Protein AF-A0A242KYV1-F1 (afdb_monomer)

Sequence (171 aa):
MLSKQDMSKRAQMGFFALEDLVPQDHLLRQMDQFIDFSFIYDLVKDKYDETQGRPSLDPVLLIKLPMIQYFFGIKSMRQTIKEIEVNNAYRWFLGLGLEDAVPHFSTFGKNYTRRFKGTTTFEQIFYEILAQCMMEGIVDTSEVFIDGTHIKAHANRNKKESVEVMDQAFF

InterPro domains:
  IPR008490 Transposase InsH, N-terminal [PF05598] (17-114)

Mean predicted aligned error: 9.49 Å

Structure (mmCIF, N/CA/C/O backbone):
data_AF-A0A242KYV1-F1
#
_entry.id   AF-A0A242KYV1-F1
#
loop_
_atom_site.group_PDB
_atom_site.id
_atom_site.type_symbol
_atom_site.label_atom_id
_atom_site.label_alt_id
_atom_site.label_comp_id
_atom_site.label_asym_id
_atom_site.label_entity_id
_atom_site.label_seq_id
_atom_site.pdbx_PDB_ins_code
_atom_site.Cartn_x
_atom_site.Cartn_y
_atom_site.Cartn_z
_atom_site.occupancy
_atom_site.B_iso_or_equiv
_atom_site.auth_seq_id
_atom_site.auth_comp_id
_atom_site.auth_asym_id
_atom_site.auth_atom_id
_atom_site.pdbx_PDB_model_num
ATOM 1 N N . MET A 1 1 ? 26.782 -28.093 -18.480 1.00 62.38 1 MET A N 1
ATOM 2 C CA . MET A 1 1 ? 27.699 -27.125 -19.125 1.00 62.38 1 MET A CA 1
ATOM 3 C C . MET A 1 1 ? 27.728 -25.854 -18.292 1.00 62.38 1 MET A C 1
ATOM 5 O O . MET A 1 1 ? 26.679 -25.465 -17.796 1.00 62.38 1 MET A O 1
ATOM 9 N N . LEU A 1 2 ? 28.895 -25.233 -18.111 1.00 68.62 2 LEU A N 1
ATOM 10 C CA . LEU A 1 2 ? 29.018 -23.955 -17.405 1.00 68.62 2 LEU A CA 1
ATOM 11 C C . LEU A 1 2 ? 28.695 -22.811 -18.380 1.00 68.62 2 LEU A C 1
ATOM 13 O O . LEU A 1 2 ? 29.423 -22.616 -19.349 1.00 68.62 2 LEU A O 1
ATOM 17 N N . SER A 1 3 ? 27.624 -22.057 -18.135 1.00 81.75 3 SER A N 1
ATOM 18 C CA . SER A 1 3 ? 27.319 -20.827 -18.877 1.00 81.75 3 SER A CA 1
ATOM 19 C C . SER A 1 3 ? 27.723 -19.606 -18.054 1.00 81.75 3 SER A C 1
ATOM 21 O O . SER A 1 3 ? 27.239 -19.431 -16.935 1.00 81.75 3 SER A O 1
ATOM 23 N N . LYS A 1 4 ? 28.573 -18.734 -18.603 1.00 86.25 4 LYS A N 1
ATOM 24 C CA . LYS A 1 4 ? 28.870 -17.428 -18.002 1.00 86.25 4 LYS A CA 1
ATOM 25 C C . LYS A 1 4 ? 27.777 -16.439 -18.408 1.00 86.25 4 LYS A C 1
ATOM 27 O O . LYS A 1 4 ? 27.526 -16.262 -19.596 1.00 86.25 4 LYS A O 1
ATOM 32 N N . GLN A 1 5 ? 27.120 -15.816 -17.433 1.00 86.56 5 GLN A N 1
ATOM 33 C CA . GLN A 1 5 ? 26.117 -14.788 -17.710 1.00 86.56 5 GLN A CA 1
ATOM 34 C C . GLN A 1 5 ? 26.781 -13.507 -18.229 1.00 86.56 5 GLN A C 1
ATOM 36 O O . GLN A 1 5 ? 27.766 -13.036 -17.656 1.00 86.56 5 GLN A O 1
ATOM 41 N N . ASP A 1 6 ? 26.214 -12.937 -19.290 1.00 88.81 6 ASP A N 1
ATOM 42 C CA . ASP A 1 6 ? 26.590 -11.619 -19.792 1.00 88.81 6 ASP A CA 1
ATOM 43 C C . ASP A 1 6 ? 25.839 -10.524 -19.020 1.00 88.81 6 ASP A C 1
ATOM 45 O O . ASP A 1 6 ? 24.607 -10.476 -19.022 1.00 88.81 6 ASP A O 1
ATOM 49 N N . MET A 1 7 ? 26.593 -9.646 -18.358 1.00 91.56 7 MET A N 1
ATOM 50 C CA . MET A 1 7 ? 26.047 -8.552 -17.551 1.00 91.56 7 MET A CA 1
ATOM 51 C C . MET A 1 7 ? 25.681 -7.314 -18.379 1.00 91.56 7 MET A C 1
ATOM 53 O O . MET A 1 7 ? 25.049 -6.407 -17.838 1.00 91.56 7 MET A O 1
ATOM 57 N N . SER A 1 8 ? 26.017 -7.279 -19.676 1.00 90.31 8 SER A N 1
ATOM 58 C CA . SER A 1 8 ? 25.656 -6.183 -20.592 1.00 90.31 8 SER A CA 1
ATOM 59 C C . SER A 1 8 ? 24.138 -5.967 -20.681 1.00 90.31 8 SER A C 1
ATOM 61 O O . SER A 1 8 ? 23.671 -4.836 -20.815 1.00 90.31 8 SER A O 1
ATOM 63 N N . LYS A 1 9 ? 23.358 -7.040 -20.476 1.00 86.69 9 LYS A N 1
ATOM 64 C CA . LYS A 1 9 ? 21.886 -7.042 -20.462 1.00 86.69 9 LYS A CA 1
ATOM 65 C C . LYS A 1 9 ? 21.272 -6.077 -19.441 1.00 86.69 9 LYS A C 1
ATOM 67 O O . LYS A 1 9 ? 20.120 -5.697 -19.596 1.00 86.69 9 LYS A O 1
ATOM 72 N N . ARG A 1 10 ? 22.020 -5.643 -18.417 1.00 88.94 10 ARG A N 1
ATOM 73 C CA . ARG A 1 10 ? 21.542 -4.667 -17.416 1.00 88.94 10 ARG A CA 1
ATOM 74 C C . ARG A 1 10 ? 21.280 -3.275 -17.998 1.00 88.94 10 ARG A C 1
ATOM 76 O O . ARG A 1 10 ? 20.532 -2.518 -17.396 1.00 88.94 10 ARG A O 1
ATOM 83 N N . ALA A 1 11 ? 21.892 -2.940 -19.135 1.00 90.94 11 ALA A N 1
ATOM 84 C CA . ALA A 1 11 ? 21.696 -1.667 -19.832 1.00 90.94 11 ALA A CA 1
ATOM 85 C C . ALA A 1 11 ? 20.651 -1.758 -20.962 1.00 90.94 11 ALA A C 1
ATOM 87 O O . ALA A 1 11 ? 20.565 -0.861 -21.798 1.00 90.94 11 ALA A O 1
ATOM 88 N N . GLN A 1 12 ? 19.887 -2.854 -21.030 1.00 89.75 12 GLN A N 1
ATOM 89 C CA . GLN A 1 12 ? 18.864 -3.034 -22.052 1.00 89.75 12 GLN A CA 1
ATOM 90 C C . GLN A 1 12 ? 17.759 -1.982 -21.909 1.00 89.75 12 GLN A C 1
ATOM 92 O O . GLN A 1 12 ? 17.234 -1.754 -20.823 1.00 89.75 12 GLN A O 1
ATOM 97 N N . MET A 1 13 ? 17.370 -1.395 -23.039 1.00 91.31 13 MET A N 1
ATOM 98 C CA . MET A 1 13 ? 16.173 -0.568 -23.157 1.00 91.31 13 MET A CA 1
ATOM 99 C C . MET A 1 13 ? 15.107 -1.356 -23.920 1.00 91.31 13 MET A C 1
ATOM 101 O O . MET A 1 13 ? 15.422 -2.069 -24.875 1.00 91.31 13 MET A O 1
ATOM 105 N N . GLY A 1 14 ? 13.851 -1.248 -23.498 1.00 89.25 14 GLY A N 1
ATOM 106 C CA . GLY A 1 14 ? 12.726 -1.919 -24.139 1.00 89.25 14 GLY A CA 1
ATOM 107 C C . GLY A 1 14 ? 11.397 -1.295 -23.731 1.00 89.25 14 GLY A C 1
ATOM 108 O O . GLY A 1 14 ? 11.325 -0.572 -22.739 1.00 89.25 14 GLY A O 1
ATOM 109 N N . PHE A 1 15 ? 10.363 -1.570 -24.520 1.00 92.38 15 PHE A N 1
ATOM 110 C CA . PHE A 1 15 ? 8.990 -1.177 -24.227 1.00 92.38 15 PHE A CA 1
ATOM 111 C C . PHE A 1 15 ? 8.300 -2.347 -23.532 1.00 92.38 15 PHE A C 1
ATOM 113 O O . PHE A 1 15 ? 8.172 -3.420 -24.118 1.00 92.38 15 PHE A O 1
ATOM 120 N N . PHE A 1 16 ? 7.889 -2.140 -22.286 1.00 90.31 16 PHE A N 1
ATOM 121 C CA . PHE A 1 16 ? 7.224 -3.148 -21.466 1.00 90.31 16 PHE A CA 1
ATOM 122 C C . PHE A 1 16 ? 6.006 -2.513 -20.803 1.00 90.31 16 PHE A C 1
ATOM 124 O O . PHE A 1 16 ? 6.086 -1.364 -20.361 1.00 90.31 16 PHE A O 1
ATOM 131 N N . ALA A 1 17 ? 4.899 -3.248 -20.701 1.00 93.19 17 ALA A N 1
ATOM 132 C CA . ALA A 1 17 ? 3.817 -2.846 -19.817 1.00 93.19 17 ALA A CA 1
ATOM 133 C C . ALA A 1 17 ? 4.163 -3.262 -18.383 1.00 93.19 17 ALA A C 1
ATOM 135 O O . ALA A 1 17 ? 4.723 -4.334 -18.163 1.00 93.19 17 ALA A O 1
ATOM 136 N N . LEU A 1 18 ? 3.796 -2.442 -17.393 1.00 94.56 18 LEU A N 1
ATOM 137 C CA . LEU A 1 18 ? 3.948 -2.819 -15.982 1.00 94.56 18 LEU A CA 1
ATOM 138 C C . LEU A 1 18 ? 3.190 -4.120 -15.665 1.00 94.56 18 LEU A C 1
ATOM 140 O O . LEU A 1 18 ? 3.659 -4.926 -14.868 1.00 94.56 18 LEU A O 1
ATOM 144 N N . GLU A 1 19 ? 2.069 -4.333 -16.354 1.00 95.62 19 GLU A N 1
ATOM 145 C CA . GLU A 1 19 ? 1.276 -5.562 -16.346 1.00 95.62 19 GLU A CA 1
ATOM 146 C C . GLU A 1 19 ? 2.125 -6.815 -16.626 1.00 95.62 19 GLU A C 1
ATOM 148 O O . GLU A 1 19 ? 2.038 -7.807 -15.905 1.00 95.62 19 GLU A O 1
ATOM 153 N N . ASP A 1 20 ? 3.021 -6.751 -17.611 1.00 95.06 20 ASP A N 1
ATOM 154 C CA . ASP A 1 20 ? 3.851 -7.890 -18.020 1.00 95.06 20 ASP A CA 1
ATOM 155 C C . ASP A 1 20 ? 5.010 -8.160 -17.046 1.00 95.06 20 ASP A C 1
ATOM 157 O O . ASP A 1 20 ? 5.611 -9.234 -17.058 1.00 95.06 20 ASP A O 1
ATOM 161 N N . LEU A 1 21 ? 5.351 -7.182 -16.198 1.00 94.50 21 LEU A N 1
ATOM 162 C CA . LEU A 1 21 ? 6.468 -7.270 -15.253 1.00 94.50 21 LEU A CA 1
ATOM 163 C C . LEU A 1 21 ? 6.087 -7.948 -13.932 1.00 94.50 21 LEU A C 1
ATOM 165 O O . LEU A 1 21 ? 6.969 -8.217 -13.113 1.00 94.50 21 LEU A O 1
ATOM 169 N N . VAL A 1 22 ? 4.797 -8.210 -13.709 1.00 96.88 22 VAL A N 1
ATOM 170 C CA . VAL A 1 22 ? 4.282 -8.828 -12.484 1.00 96.88 22 VAL A CA 1
ATOM 171 C C . VAL A 1 22 ? 3.747 -10.224 -12.805 1.00 96.88 22 VAL A C 1
ATOM 173 O O . VAL A 1 22 ? 2.765 -10.325 -13.546 1.00 96.88 22 VAL A O 1
ATOM 176 N N . PRO A 1 23 ? 4.338 -11.300 -12.242 1.00 96.62 23 PRO A N 1
ATOM 177 C CA . PRO A 1 23 ? 3.883 -12.671 -12.470 1.00 96.62 23 PRO A CA 1
ATOM 178 C C . PRO A 1 23 ? 2.391 -12.840 -12.187 1.00 96.62 23 PRO A C 1
ATOM 180 O O . PRO A 1 23 ? 1.895 -12.282 -11.212 1.00 96.62 23 PRO A O 1
ATOM 183 N N . GLN A 1 24 ? 1.689 -13.614 -13.018 1.00 95.69 24 GLN A N 1
ATOM 184 C CA . GLN A 1 24 ? 0.231 -13.791 -12.933 1.00 95.69 24 GLN A CA 1
ATOM 185 C C . GLN A 1 24 ? -0.220 -14.482 -11.636 1.00 95.69 24 GLN A C 1
ATOM 187 O O . GLN A 1 24 ? -1.293 -14.198 -11.119 1.00 95.69 24 GLN A O 1
ATOM 192 N N . ASP A 1 25 ? 0.626 -15.342 -11.074 1.00 96.00 25 ASP A N 1
ATOM 193 C CA . ASP A 1 25 ? 0.412 -16.071 -9.823 1.00 96.00 25 ASP A CA 1
ATOM 194 C C . ASP A 1 25 ? 0.853 -15.290 -8.570 1.00 96.00 25 ASP A C 1
ATOM 196 O O . ASP A 1 25 ? 0.806 -15.816 -7.458 1.00 96.00 25 ASP A O 1
ATOM 200 N N . HIS A 1 26 ? 1.274 -14.030 -8.719 1.00 97.25 26 HIS A N 1
ATOM 201 C CA . HIS A 1 26 ? 1.725 -13.207 -7.602 1.00 97.25 26 HIS A CA 1
ATOM 202 C C . HIS A 1 26 ? 0.578 -12.890 -6.624 1.00 97.25 26 HIS A C 1
ATOM 204 O O . HIS A 1 26 ? -0.503 -12.473 -7.036 1.00 97.25 26 HIS A O 1
ATOM 210 N N . LEU A 1 27 ? 0.840 -12.975 -5.313 1.00 95.56 27 LEU A N 1
ATOM 211 C CA . LEU A 1 27 ? -0.151 -12.750 -4.245 1.00 95.56 27 LEU A CA 1
ATOM 212 C C . LEU A 1 27 ? -0.960 -11.454 -4.421 1.00 95.56 27 LEU A C 1
ATOM 214 O O . LEU A 1 27 ? -2.180 -11.458 -4.311 1.00 95.56 27 LEU A O 1
ATOM 218 N N . LEU A 1 28 ? -0.288 -10.339 -4.724 1.00 96.69 28 LEU A N 1
ATOM 219 C CA . LEU A 1 28 ? -0.964 -9.047 -4.903 1.00 96.69 28 LEU A CA 1
ATOM 220 C C . LEU A 1 28 ? -1.949 -9.025 -6.082 1.00 96.69 28 LEU A C 1
ATOM 222 O O . LEU A 1 28 ? -2.911 -8.270 -6.020 1.00 96.69 28 LEU A O 1
ATOM 226 N N . ARG A 1 29 ? -1.748 -9.851 -7.120 1.00 96.06 29 ARG A N 1
ATOM 227 C CA . ARG A 1 29 ? -2.732 -10.002 -8.203 1.00 96.06 29 ARG A CA 1
ATOM 228 C C . ARG A 1 29 ? -3.953 -10.769 -7.739 1.00 96.06 29 ARG A C 1
ATOM 230 O O . ARG A 1 29 ? -5.064 -10.352 -8.021 1.00 96.06 29 ARG A O 1
ATOM 237 N N . GLN A 1 30 ? -3.741 -11.854 -6.996 1.00 93.38 30 GLN A N 1
ATOM 238 C CA . GLN A 1 30 ? -4.840 -12.624 -6.414 1.00 93.38 30 GLN A CA 1
ATOM 239 C C . GLN A 1 30 ? -5.688 -11.721 -5.512 1.00 93.38 30 GLN A C 1
ATOM 241 O O . GLN A 1 30 ? -6.904 -11.690 -5.622 1.00 93.38 30 GLN A O 1
ATOM 246 N N . MET A 1 31 ? -5.043 -10.910 -4.675 1.00 93.06 31 MET A N 1
ATOM 247 C CA . MET A 1 31 ? -5.744 -9.947 -3.831 1.00 93.06 31 MET A CA 1
ATOM 248 C C . MET A 1 31 ? -6.534 -8.905 -4.625 1.00 93.06 31 MET A C 1
ATOM 250 O O . MET A 1 31 ? -7.682 -8.647 -4.290 1.00 93.06 31 MET A O 1
ATOM 254 N N . ASP A 1 32 ? -5.924 -8.296 -5.644 1.00 94.69 32 ASP A N 1
ATOM 255 C CA . ASP A 1 32 ? -6.584 -7.282 -6.476 1.00 94.69 32 ASP A CA 1
ATOM 256 C C . ASP A 1 32 ? -7.742 -7.870 -7.301 1.00 94.69 32 ASP A C 1
ATOM 258 O O . ASP A 1 32 ? -8.699 -7.172 -7.605 1.00 94.69 32 ASP A O 1
ATOM 262 N N . GLN A 1 33 ? -7.690 -9.171 -7.606 1.00 93.38 33 GLN A N 1
ATOM 263 C CA . GLN A 1 33 ? -8.773 -9.898 -8.266 1.00 93.38 33 GLN A CA 1
ATOM 264 C C . GLN A 1 33 ? -9.987 -10.117 -7.350 1.00 93.38 33 GLN A C 1
ATOM 266 O O . GLN A 1 33 ? -11.116 -10.019 -7.820 1.00 93.38 33 GLN A O 1
ATOM 271 N N . PHE A 1 34 ? -9.769 -10.463 -6.077 1.00 91.50 34 PHE A N 1
ATOM 272 C CA . PHE A 1 34 ? -10.851 -10.829 -5.151 1.00 91.50 34 PHE A CA 1
ATOM 273 C C . PHE A 1 34 ? -11.379 -9.664 -4.311 1.00 91.50 34 PHE A C 1
ATOM 275 O O . PHE A 1 34 ? -12.397 -9.812 -3.640 1.00 91.50 34 PHE A O 1
ATOM 282 N N . ILE A 1 35 ? -10.675 -8.532 -4.300 1.00 94.38 35 ILE A N 1
ATOM 283 C CA . ILE A 1 35 ? -11.041 -7.367 -3.500 1.00 94.38 35 ILE A CA 1
ATOM 284 C C . ILE A 1 35 ? -11.208 -6.168 -4.430 1.00 94.38 35 ILE A C 1
ATOM 286 O O . ILE A 1 35 ? -10.226 -5.592 -4.899 1.00 94.38 35 ILE A O 1
ATOM 290 N N . ASP A 1 36 ? -12.450 -5.741 -4.633 1.00 95.31 36 ASP A N 1
ATOM 291 C CA . ASP A 1 36 ? -12.739 -4.431 -5.195 1.00 95.31 36 ASP A CA 1
ATOM 292 C C . ASP A 1 36 ? -12.522 -3.368 -4.114 1.00 95.31 36 ASP A C 1
ATOM 294 O O . ASP A 1 36 ? -13.196 -3.353 -3.085 1.00 95.31 36 ASP A O 1
ATOM 298 N N . PHE A 1 37 ? -11.574 -2.461 -4.342 1.00 96.62 37 PHE A N 1
ATOM 299 C CA . PHE A 1 37 ? -11.263 -1.360 -3.429 1.00 96.62 37 PHE A CA 1
ATOM 300 C C . PHE A 1 37 ? -12.061 -0.081 -3.725 1.00 96.62 37 PHE A C 1
ATOM 302 O O . PHE A 1 37 ? -11.932 0.897 -2.986 1.00 96.62 37 PHE A O 1
ATOM 309 N N . SER A 1 38 ? -12.873 -0.055 -4.786 1.00 96.50 38 SER A N 1
ATOM 310 C CA . SER A 1 38 ? -13.594 1.143 -5.229 1.00 96.50 38 SER A CA 1
ATOM 311 C C . SER A 1 38 ? -14.568 1.685 -4.173 1.00 96.50 38 SER A C 1
ATOM 313 O O . SER A 1 38 ? -14.710 2.903 -4.040 1.00 96.50 38 SER A O 1
ATOM 315 N N . PHE A 1 39 ? -15.138 0.814 -3.330 1.00 96.50 39 PHE A N 1
ATOM 316 C CA . PHE A 1 39 ? -16.033 1.200 -2.229 1.00 96.50 39 PHE A CA 1
ATOM 317 C C . PHE A 1 39 ? -15.396 2.207 -1.254 1.00 96.50 39 PHE A C 1
ATOM 319 O O . PHE A 1 39 ? -16.098 2.961 -0.576 1.00 96.50 39 PHE A O 1
ATOM 326 N N . ILE A 1 40 ? -14.058 2.242 -1.171 1.00 96.31 40 ILE A N 1
ATOM 327 C CA . ILE A 1 40 ? -13.333 3.160 -0.290 1.00 96.31 40 ILE A CA 1
ATOM 328 C C . ILE A 1 40 ? -13.622 4.610 -0.678 1.00 96.31 40 ILE A C 1
ATOM 330 O O . ILE A 1 40 ? -13.709 5.452 0.214 1.00 96.31 40 ILE A O 1
ATOM 334 N N . TYR A 1 41 ? -13.783 4.913 -1.971 1.00 95.44 41 TYR A N 1
ATOM 335 C CA . TYR A 1 41 ? -14.047 6.275 -2.436 1.00 95.44 41 TYR A CA 1
ATOM 336 C C . TYR A 1 41 ? -15.341 6.831 -1.851 1.00 95.44 41 TYR A C 1
ATOM 338 O O . TYR A 1 41 ? -15.330 7.930 -1.297 1.00 95.44 41 TYR A O 1
ATOM 346 N N . ASP A 1 42 ? -16.419 6.050 -1.903 1.00 95.31 42 ASP A N 1
ATOM 347 C CA . ASP A 1 42 ? -17.707 6.440 -1.333 1.00 95.31 42 ASP A CA 1
ATOM 348 C C . ASP A 1 42 ? -17.634 6.530 0.192 1.00 95.31 42 ASP A C 1
ATOM 350 O O . ASP A 1 42 ? -18.117 7.498 0.782 1.00 95.31 42 ASP A O 1
ATOM 354 N N . LEU A 1 43 ? -16.952 5.574 0.830 1.00 94.81 43 LEU A N 1
ATOM 355 C CA . LEU A 1 43 ? -16.821 5.513 2.285 1.00 94.81 43 LEU A CA 1
ATOM 356 C C . LEU A 1 43 ? -16.100 6.726 2.888 1.00 94.81 43 LEU A C 1
ATOM 358 O O . LEU A 1 43 ? -16.351 7.081 4.040 1.00 94.81 43 LEU A O 1
ATOM 362 N N . VAL A 1 44 ? -15.166 7.332 2.153 1.00 93.00 44 VAL A N 1
ATOM 363 C CA . VAL A 1 44 ? -14.377 8.465 2.656 1.00 93.00 44 VAL A CA 1
ATOM 364 C C . VAL A 1 44 ? -14.751 9.795 2.023 1.00 93.00 44 VAL A C 1
ATOM 366 O O . VAL A 1 44 ? -14.114 10.791 2.356 1.00 93.00 44 VAL A O 1
ATOM 369 N N . LYS A 1 45 ? -15.739 9.837 1.124 1.00 92.19 45 LYS A N 1
ATOM 370 C CA . LYS A 1 45 ? -16.055 11.010 0.300 1.00 92.19 45 LYS A CA 1
ATOM 371 C C . LYS A 1 45 ? -16.247 12.290 1.114 1.00 92.19 45 LYS A C 1
ATOM 373 O O . LYS A 1 45 ? -15.703 13.328 0.760 1.00 92.19 45 LYS A O 1
ATOM 378 N N . ASP A 1 46 ? -16.945 12.203 2.243 1.00 90.75 46 ASP A N 1
ATOM 379 C CA . ASP A 1 46 ? -17.218 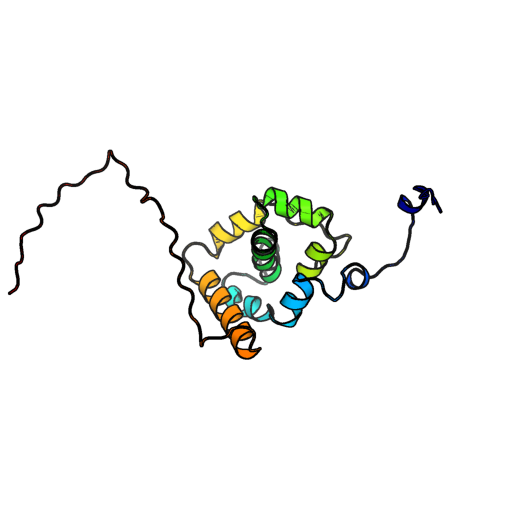13.314 3.166 1.00 90.75 46 ASP A CA 1
ATOM 380 C C . ASP A 1 46 ? -15.958 13.903 3.834 1.00 90.75 46 ASP A C 1
ATOM 382 O O . ASP A 1 46 ? -15.991 15.000 4.391 1.00 90.75 46 ASP A O 1
ATOM 386 N N . LYS A 1 47 ? -14.826 13.194 3.765 1.00 87.94 47 LYS A N 1
ATOM 387 C CA . LYS A 1 47 ? -13.531 13.603 4.335 1.00 87.94 47 LYS A CA 1
ATOM 388 C C . LYS A 1 47 ? -12.626 14.320 3.337 1.00 87.94 47 LYS A C 1
ATOM 390 O O . LYS A 1 47 ? -11.501 14.695 3.699 1.00 87.94 47 LYS A O 1
ATOM 395 N N . TYR A 1 48 ? -13.073 14.464 2.093 1.00 88.38 48 TYR A N 1
ATOM 396 C CA . TYR A 1 48 ? -12.333 15.091 1.007 1.00 88.38 48 TYR A CA 1
ATOM 397 C C . TYR A 1 48 ? -13.167 16.209 0.385 1.00 88.38 48 TYR A C 1
ATOM 399 O O . TYR A 1 48 ? -14.386 16.128 0.303 1.00 88.38 48 TYR A O 1
ATOM 407 N N . ASP A 1 49 ? -12.481 17.259 -0.053 1.00 86.31 49 ASP A N 1
ATOM 408 C CA . ASP A 1 49 ? -13.071 18.317 -0.866 1.00 86.31 49 ASP A CA 1
ATOM 409 C C . ASP A 1 49 ? -12.575 18.136 -2.304 1.00 86.31 49 ASP A C 1
ATOM 411 O O . ASP A 1 49 ? -11.378 17.939 -2.530 1.00 86.31 49 ASP A O 1
ATOM 415 N N . GLU A 1 50 ? -13.493 18.166 -3.267 1.00 83.25 50 GLU A N 1
ATOM 416 C CA . GLU A 1 50 ? -13.186 17.969 -4.690 1.00 83.25 50 GLU A CA 1
ATOM 417 C C . GLU A 1 50 ? -12.607 19.236 -5.346 1.00 83.25 50 GLU A C 1
ATOM 419 O O . GLU A 1 50 ? -12.003 19.170 -6.416 1.00 83.25 50 GLU A O 1
ATOM 424 N N . THR A 1 51 ? -12.779 20.400 -4.717 1.00 83.50 51 THR A N 1
ATOM 425 C CA . THR A 1 51 ? -12.562 21.715 -5.337 1.00 83.50 51 THR A CA 1
ATOM 426 C C . THR A 1 51 ? -11.475 22.546 -4.665 1.00 83.50 51 THR A C 1
ATOM 428 O O . THR A 1 51 ? -10.844 23.376 -5.323 1.00 83.50 51 THR A O 1
ATOM 431 N N . GLN A 1 52 ? -11.232 22.346 -3.369 1.00 84.81 52 GLN A N 1
ATOM 432 C CA . GLN A 1 52 ? -10.344 23.188 -2.575 1.00 84.81 52 GLN A CA 1
ATOM 433 C C . GLN A 1 52 ? -9.182 22.419 -1.946 1.00 84.81 52 GLN A C 1
ATOM 435 O O . GLN A 1 52 ? -9.314 21.322 -1.408 1.00 84.81 52 GLN A O 1
ATOM 440 N N . GLY A 1 53 ? -8.023 23.080 -1.918 1.00 82.12 53 GLY A N 1
ATOM 441 C CA . GLY A 1 53 ? -6.836 22.612 -1.214 1.00 82.12 53 GLY A CA 1
ATOM 442 C C . GLY A 1 53 ? -5.847 21.849 -2.093 1.00 82.12 53 GLY A C 1
ATOM 443 O O . GLY A 1 53 ? -5.961 21.769 -3.313 1.00 82.12 53 GLY A O 1
ATOM 444 N N . ARG A 1 54 ? -4.795 21.330 -1.453 1.00 81.69 54 ARG A N 1
ATOM 445 C CA . ARG A 1 54 ? -3.782 20.524 -2.139 1.00 81.69 54 ARG A CA 1
ATOM 446 C C . ARG A 1 54 ? -4.352 19.126 -2.400 1.00 81.69 54 ARG A C 1
ATOM 448 O O . ARG A 1 54 ? -4.776 18.503 -1.421 1.00 81.69 54 ARG A O 1
ATOM 455 N N . PRO A 1 55 ? -4.252 18.597 -3.636 1.00 83.25 55 PRO A N 1
ATOM 456 C CA . PRO A 1 55 ? -4.628 17.223 -3.929 1.00 83.25 55 PRO A CA 1
ATOM 457 C C . PRO A 1 55 ? -3.986 16.257 -2.936 1.00 83.25 55 PRO A C 1
ATOM 459 O O . PRO A 1 55 ? -2.775 16.291 -2.680 1.00 83.25 55 PRO A O 1
ATOM 462 N N . SER A 1 56 ? -4.832 15.442 -2.318 1.00 85.44 56 SER A N 1
ATOM 463 C CA . SER A 1 56 ? -4.380 14.378 -1.437 1.00 85.44 56 SER A CA 1
ATOM 464 C C . SER A 1 56 ? -3.822 13.218 -2.250 1.00 85.44 56 SER A C 1
ATOM 466 O O . SER A 1 56 ? -4.139 13.059 -3.423 1.00 85.44 56 SER A O 1
ATOM 468 N N . LEU A 1 57 ? -3.048 12.361 -1.584 1.00 89.06 57 LEU A N 1
ATOM 469 C CA . LEU A 1 57 ? -2.859 11.002 -2.067 1.00 89.06 57 LEU A CA 1
ATOM 470 C C . LEU A 1 57 ? -4.216 10.300 -2.176 1.00 89.06 57 LEU A C 1
ATOM 472 O O . LEU A 1 57 ? -5.081 10.522 -1.317 1.00 89.06 57 LEU A O 1
ATOM 476 N N . ASP A 1 58 ? -4.342 9.471 -3.205 1.00 92.44 58 ASP A N 1
ATOM 477 C CA . ASP A 1 58 ? -5.492 8.617 -3.457 1.00 92.44 58 ASP A CA 1
ATOM 478 C C . ASP A 1 58 ? -5.841 7.758 -2.217 1.00 92.44 58 ASP A C 1
ATOM 480 O O . ASP A 1 58 ? -4.938 7.182 -1.592 1.00 92.44 58 ASP A O 1
ATOM 484 N N . PRO A 1 59 ? -7.120 7.707 -1.794 1.00 93.25 59 PRO A N 1
ATOM 485 C CA . PRO A 1 59 ? -7.522 6.975 -0.600 1.00 93.25 59 PRO A CA 1
ATOM 486 C C . PRO A 1 59 ? -7.349 5.459 -0.727 1.00 93.25 59 PRO A C 1
ATOM 488 O O . PRO A 1 59 ? -6.976 4.839 0.268 1.00 93.25 59 PRO A O 1
ATOM 491 N N . VAL A 1 60 ? -7.536 4.862 -1.909 1.00 95.81 60 VAL A N 1
ATOM 492 C CA . VAL A 1 60 ? -7.290 3.424 -2.113 1.00 95.81 60 VAL A CA 1
ATOM 493 C C . VAL A 1 60 ? -5.804 3.124 -1.932 1.00 95.81 60 VAL A C 1
ATOM 495 O O . VAL A 1 60 ? -5.438 2.247 -1.149 1.00 95.81 60 VAL A O 1
ATOM 498 N N . LEU A 1 61 ? -4.929 3.921 -2.548 1.00 95.62 61 LEU A N 1
ATOM 499 C CA . LEU A 1 61 ? -3.480 3.823 -2.381 1.00 95.62 61 LEU A CA 1
ATOM 500 C C . LEU A 1 61 ? -3.080 3.959 -0.903 1.00 95.62 61 LEU A C 1
ATOM 502 O O . LEU A 1 61 ? -2.281 3.167 -0.395 1.00 95.62 61 LEU A O 1
ATOM 506 N N . LEU A 1 62 ? -3.659 4.925 -0.178 1.00 93.81 62 LEU A N 1
ATOM 507 C CA . LEU A 1 62 ? -3.406 5.119 1.256 1.00 93.81 62 LEU A CA 1
ATOM 508 C C . LEU A 1 62 ? -3.710 3.872 2.098 1.00 93.81 62 LEU A C 1
ATOM 510 O O . LEU A 1 62 ? -3.013 3.647 3.089 1.00 93.81 62 LEU A O 1
ATOM 514 N N . ILE A 1 63 ? -4.720 3.088 1.718 1.00 93.81 63 ILE A N 1
ATOM 515 C CA . ILE A 1 63 ? -5.108 1.842 2.392 1.00 93.81 63 ILE A CA 1
ATOM 516 C C . ILE A 1 63 ? -4.256 0.659 1.921 1.00 93.81 63 ILE A C 1
ATOM 518 O O . ILE A 1 63 ? -3.825 -0.149 2.743 1.00 93.81 63 ILE A O 1
ATOM 522 N N . LYS A 1 64 ? -3.914 0.589 0.633 1.00 96.00 64 LYS A N 1
ATOM 523 C CA . LYS A 1 64 ? -3.051 -0.468 0.085 1.00 96.00 64 LYS A CA 1
ATOM 524 C C . LYS A 1 64 ? -1.601 -0.399 0.602 1.00 96.00 64 LYS A C 1
ATOM 526 O O . LYS A 1 64 ? -0.937 -1.429 0.714 1.00 96.00 64 LYS A O 1
ATOM 531 N N . LEU A 1 65 ? -1.099 0.778 0.993 1.00 95.69 65 LEU A N 1
ATOM 532 C CA . LEU A 1 65 ? 0.244 0.940 1.583 1.00 95.69 65 LEU A CA 1
ATOM 533 C C . LEU A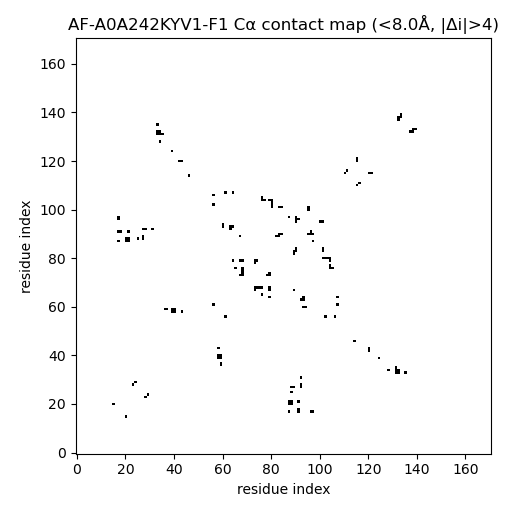 1 65 ? 0.490 0.083 2.847 1.00 95.69 65 LEU A C 1
ATOM 535 O O . LEU A 1 65 ? 1.443 -0.703 2.856 1.00 95.69 65 LEU A O 1
ATOM 539 N N . PRO A 1 66 ? -0.306 0.206 3.931 1.00 93.75 66 PRO A N 1
ATOM 540 C CA . PRO A 1 66 ? -0.147 -0.646 5.107 1.00 93.75 66 PRO A CA 1
ATOM 541 C C . PRO A 1 66 ? -0.473 -2.119 4.826 1.00 93.75 66 PRO A C 1
ATOM 543 O O . PRO A 1 66 ? 0.067 -2.981 5.513 1.00 93.75 66 PRO A O 1
ATOM 546 N N . MET A 1 67 ? -1.279 -2.431 3.805 1.00 95.06 67 MET A N 1
ATOM 547 C CA . MET A 1 67 ? -1.503 -3.815 3.375 1.00 95.06 67 MET A CA 1
ATOM 548 C C . MET A 1 67 ? -0.203 -4.452 2.876 1.00 95.06 67 MET A C 1
ATOM 550 O O . MET A 1 67 ? 0.212 -5.468 3.426 1.00 95.06 67 MET A O 1
ATOM 554 N N . ILE A 1 68 ? 0.508 -3.819 1.930 1.00 97.12 68 ILE A N 1
ATOM 555 C CA . ILE A 1 68 ? 1.839 -4.289 1.490 1.00 97.12 68 ILE A CA 1
ATOM 556 C C . ILE A 1 68 ? 2.770 -4.448 2.695 1.00 97.12 68 ILE A C 1
ATOM 558 O O . ILE A 1 68 ? 3.472 -5.451 2.825 1.00 97.12 68 ILE A O 1
ATOM 562 N N . GLN A 1 69 ? 2.768 -3.462 3.597 1.00 96.12 69 GLN A N 1
ATOM 563 C CA . GLN A 1 69 ? 3.590 -3.515 4.798 1.00 96.12 69 GLN A CA 1
ATOM 564 C C . GLN A 1 69 ? 3.314 -4.779 5.629 1.00 96.12 69 GLN A C 1
ATOM 566 O O . GLN A 1 69 ? 4.261 -5.433 6.064 1.00 96.12 69 GLN A O 1
ATOM 571 N N . TYR A 1 70 ? 2.042 -5.111 5.847 1.00 94.50 70 TYR A N 1
ATOM 572 C CA . TYR A 1 70 ? 1.627 -6.249 6.659 1.00 94.50 70 TYR A CA 1
ATOM 573 C C . TYR A 1 70 ? 1.893 -7.590 5.961 1.00 94.50 70 TYR A C 1
ATOM 575 O O . TYR A 1 70 ? 2.569 -8.440 6.537 1.00 94.50 70 TYR A O 1
ATOM 583 N N . PHE A 1 71 ? 1.452 -7.758 4.708 1.00 94.00 71 PHE A N 1
ATOM 584 C CA . PHE A 1 71 ? 1.568 -9.028 3.976 1.00 94.00 71 PHE A CA 1
ATOM 585 C C . PHE A 1 71 ? 3.012 -9.472 3.753 1.00 94.00 71 PHE A C 1
ATOM 587 O O . PHE A 1 71 ? 3.308 -10.662 3.816 1.00 94.00 71 PHE A O 1
ATOM 594 N N . PHE A 1 72 ? 3.923 -8.522 3.544 1.00 96.31 72 PHE A N 1
ATOM 595 C CA . PHE A 1 72 ? 5.341 -8.815 3.330 1.00 96.31 72 PHE A CA 1
ATOM 596 C C . PHE A 1 72 ? 6.197 -8.604 4.589 1.00 96.31 72 PHE A C 1
ATOM 598 O O . PHE A 1 72 ? 7.425 -8.624 4.513 1.00 96.31 72 PHE A O 1
ATOM 605 N N . GLY A 1 73 ? 5.578 -8.391 5.758 1.00 95.50 73 GLY A N 1
ATOM 606 C CA . GLY A 1 73 ? 6.285 -8.290 7.039 1.00 95.50 73 GLY A CA 1
ATOM 607 C C . GLY A 1 73 ? 7.284 -7.126 7.125 1.00 95.50 73 GLY A C 1
ATOM 608 O O . GLY A 1 73 ? 8.313 -7.223 7.802 1.00 95.50 73 GLY A O 1
ATOM 609 N N . ILE A 1 74 ? 7.015 -6.013 6.436 1.00 96.00 74 ILE A N 1
ATOM 610 C CA . ILE A 1 74 ? 7.927 -4.870 6.361 1.00 96.00 74 ILE A CA 1
ATOM 611 C C . ILE A 1 74 ? 7.834 -4.039 7.647 1.00 96.00 74 ILE A C 1
ATOM 613 O O . ILE A 1 74 ? 6.819 -3.436 7.992 1.00 96.00 74 ILE A O 1
ATOM 617 N N . LYS A 1 75 ? 8.951 -3.931 8.365 1.00 92.62 75 LYS A N 1
ATOM 618 C CA . LYS A 1 75 ? 8.974 -3.390 9.737 1.00 92.62 75 LYS A CA 1
ATOM 619 C C . LYS A 1 75 ? 8.672 -1.894 9.866 1.00 92.62 75 LYS A C 1
ATOM 621 O O . LYS A 1 75 ? 8.447 -1.417 10.974 1.00 92.62 75 LYS A O 1
ATOM 626 N N . SER A 1 76 ? 8.711 -1.120 8.782 1.00 94.62 76 SER A N 1
ATOM 627 C CA . SER A 1 76 ? 8.432 0.318 8.852 1.00 94.62 76 SER A CA 1
ATOM 628 C C . SER A 1 76 ? 7.924 0.882 7.535 1.00 94.62 76 SER A C 1
ATOM 630 O O . SER A 1 76 ? 8.406 0.491 6.477 1.00 94.62 76 SER A O 1
ATOM 632 N N . MET A 1 77 ? 7.070 1.906 7.614 1.00 94.94 77 MET A N 1
ATOM 633 C CA . MET A 1 77 ? 6.572 2.617 6.433 1.00 94.94 77 MET A CA 1
ATOM 634 C C . MET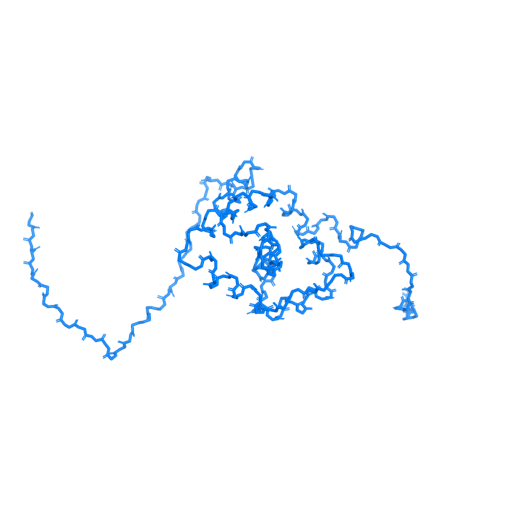 A 1 77 ? 7.707 3.243 5.607 1.00 94.94 77 MET A C 1
ATOM 636 O O . MET A 1 77 ? 7.634 3.297 4.389 1.00 94.94 77 MET A O 1
ATOM 640 N N . ARG A 1 78 ? 8.804 3.676 6.249 1.00 95.81 78 ARG A N 1
ATOM 641 C CA . ARG A 1 78 ? 10.004 4.159 5.539 1.00 95.81 78 ARG A CA 1
ATOM 642 C C . ARG A 1 78 ? 10.627 3.074 4.666 1.00 95.81 78 ARG A C 1
ATOM 644 O O . ARG A 1 78 ? 11.031 3.373 3.550 1.00 95.81 78 ARG A O 1
ATOM 651 N N . GLN A 1 79 ? 10.720 1.849 5.184 1.00 97.00 79 GLN A N 1
ATOM 652 C CA . GLN A 1 79 ? 11.203 0.713 4.405 1.00 97.00 79 GLN A CA 1
ATOM 653 C C . GLN A 1 79 ? 10.190 0.344 3.321 1.00 97.00 79 GLN A C 1
ATOM 655 O O . GLN A 1 79 ? 10.601 0.140 2.192 1.00 97.00 79 GLN A O 1
ATOM 660 N N . THR A 1 80 ? 8.888 0.352 3.620 1.00 97.50 80 THR A N 1
ATOM 661 C CA . THR A 1 80 ? 7.836 0.086 2.626 1.00 97.50 80 THR A CA 1
ATOM 662 C C . THR A 1 80 ? 7.959 1.009 1.415 1.00 97.50 80 THR A C 1
ATOM 664 O O . THR A 1 80 ? 7.964 0.525 0.292 1.00 97.50 80 THR A O 1
ATOM 667 N N . ILE A 1 81 ? 8.147 2.317 1.627 1.00 97.19 81 ILE A N 1
ATOM 668 C CA . ILE A 1 81 ? 8.367 3.274 0.531 1.00 97.19 81 ILE A CA 1
ATOM 669 C C . ILE A 1 81 ? 9.619 2.929 -0.292 1.00 97.19 81 ILE A C 1
ATOM 671 O O . ILE A 1 81 ? 9.536 2.910 -1.514 1.00 97.19 81 ILE A O 1
ATOM 675 N N . LYS A 1 82 ? 10.744 2.586 0.351 1.00 96.94 82 LYS A N 1
ATOM 676 C CA . LYS A 1 82 ? 11.971 2.163 -0.355 1.00 96.94 82 LYS A CA 1
ATOM 677 C C . LYS A 1 82 ? 11.781 0.890 -1.176 1.00 96.94 82 LYS A C 1
ATOM 679 O O . LYS A 1 82 ? 12.345 0.768 -2.253 1.00 96.94 82 LYS A O 1
ATOM 684 N N . GLU A 1 83 ? 11.009 -0.065 -0.669 1.00 97.50 83 GLU A N 1
ATOM 685 C CA . GLU A 1 83 ? 10.693 -1.281 -1.418 1.00 97.50 83 GLU A CA 1
ATOM 686 C C . GLU A 1 83 ? 9.824 -0.960 -2.642 1.00 97.50 83 GLU A C 1
ATOM 688 O O . GLU A 1 83 ? 10.067 -1.489 -3.721 1.00 97.50 83 GLU A O 1
ATOM 693 N N . ILE A 1 84 ? 8.848 -0.052 -2.511 1.00 97.44 84 ILE A N 1
ATOM 694 C CA . ILE A 1 84 ? 7.993 0.377 -3.631 1.00 97.44 84 ILE A CA 1
ATOM 695 C C . ILE A 1 84 ? 8.813 1.065 -4.735 1.00 97.44 84 ILE A C 1
ATOM 697 O O . ILE A 1 84 ? 8.477 0.927 -5.906 1.00 97.44 84 ILE A O 1
ATOM 701 N N . GLU A 1 85 ? 9.906 1.762 -4.405 1.00 96.31 85 GLU A N 1
ATOM 702 C CA . GLU A 1 85 ? 10.789 2.390 -5.407 1.00 96.31 85 GLU A CA 1
ATOM 703 C C . GLU A 1 85 ? 11.422 1.376 -6.376 1.00 96.31 85 GLU A C 1
ATOM 705 O O . GLU A 1 85 ? 11.720 1.729 -7.516 1.00 96.31 85 GLU A O 1
ATOM 710 N N . VAL A 1 86 ? 11.618 0.124 -5.948 1.00 95.56 86 VAL A N 1
ATOM 711 C CA . VAL A 1 86 ? 12.341 -0.902 -6.722 1.00 95.56 86 VAL A CA 1
ATOM 712 C C . VAL A 1 86 ? 11.494 -2.124 -7.084 1.00 95.56 86 VAL A C 1
ATOM 714 O O . VAL A 1 86 ? 11.909 -2.927 -7.917 1.00 95.56 86 VAL A O 1
ATOM 717 N N . ASN A 1 87 ? 10.321 -2.288 -6.471 1.00 97.44 87 ASN A N 1
ATOM 718 C CA . ASN A 1 87 ? 9.471 -3.459 -6.646 1.00 97.44 87 ASN A CA 1
ATOM 719 C C . ASN A 1 87 ? 8.268 -3.157 -7.552 1.00 97.44 87 ASN A C 1
ATOM 721 O O . ASN A 1 87 ? 7.309 -2.488 -7.157 1.00 97.44 87 ASN A O 1
ATOM 725 N N . ASN A 1 88 ? 8.296 -3.721 -8.762 1.00 97.00 88 ASN A N 1
ATOM 726 C CA . ASN A 1 88 ? 7.241 -3.539 -9.758 1.00 97.00 88 ASN A CA 1
ATOM 727 C C . ASN A 1 88 ? 5.885 -4.097 -9.309 1.00 97.00 88 ASN A C 1
ATOM 729 O O . ASN A 1 88 ? 4.867 -3.485 -9.611 1.00 97.00 88 ASN A O 1
ATOM 733 N N . ALA A 1 89 ? 5.849 -5.199 -8.550 1.00 98.06 89 ALA A N 1
ATOM 734 C CA . ALA A 1 89 ? 4.593 -5.766 -8.057 1.00 98.06 89 ALA A CA 1
ATOM 735 C C . ALA A 1 89 ? 3.908 -4.838 -7.045 1.00 98.06 89 ALA A C 1
ATOM 737 O O . ALA A 1 89 ? 2.684 -4.734 -7.022 1.00 98.06 89 ALA A O 1
ATOM 738 N N . TYR A 1 90 ? 4.693 -4.122 -6.236 1.00 97.94 90 TYR A N 1
ATOM 739 C CA . TYR A 1 90 ? 4.153 -3.161 -5.275 1.00 97.94 90 TYR A CA 1
ATOM 740 C C . TYR A 1 90 ? 3.614 -1.922 -5.985 1.00 97.94 90 TYR A C 1
ATOM 742 O O . TYR A 1 90 ? 2.527 -1.458 -5.653 1.00 97.94 90 TYR A O 1
ATOM 750 N N . ARG A 1 91 ? 4.340 -1.411 -6.988 1.00 97.69 91 ARG A N 1
ATOM 751 C CA . ARG A 1 91 ? 3.870 -0.296 -7.824 1.00 97.69 91 ARG A CA 1
ATOM 752 C C . ARG A 1 91 ? 2.593 -0.663 -8.572 1.00 97.69 91 ARG A C 1
ATOM 754 O O . ARG A 1 91 ? 1.628 0.087 -8.490 1.00 97.69 91 ARG A O 1
ATOM 761 N N . TRP A 1 92 ? 2.561 -1.848 -9.180 1.00 97.88 92 TRP A N 1
ATOM 762 C CA . TRP A 1 92 ? 1.386 -2.393 -9.858 1.00 97.88 92 TRP A CA 1
ATOM 763 C C . TRP A 1 92 ? 0.169 -2.444 -8.930 1.00 97.88 92 TRP A C 1
ATOM 765 O O . TRP A 1 92 ? -0.858 -1.853 -9.242 1.00 97.88 92 TRP A O 1
ATOM 775 N N . PHE A 1 93 ? 0.309 -3.031 -7.736 1.00 97.88 93 PHE A N 1
ATOM 776 C CA . PHE A 1 93 ? -0.799 -3.131 -6.780 1.00 97.88 93 PHE A CA 1
ATOM 777 C C . PHE A 1 93 ? -1.305 -1.766 -6.297 1.00 97.88 93 PHE A C 1
ATOM 779 O O . PHE A 1 93 ? -2.493 -1.605 -6.020 1.00 97.88 93 PHE A O 1
ATOM 786 N N . LEU A 1 94 ? -0.413 -0.775 -6.198 1.00 97.12 94 LEU A N 1
ATOM 787 C CA . LEU A 1 94 ? -0.744 0.600 -5.815 1.00 97.12 94 LEU A CA 1
ATOM 788 C C . LEU A 1 94 ? -1.289 1.446 -6.976 1.00 97.12 94 LEU A C 1
ATOM 790 O O . LEU A 1 94 ? -1.660 2.592 -6.735 1.00 97.12 94 LEU A O 1
ATOM 794 N N . GLY A 1 95 ? -1.306 0.927 -8.208 1.00 96.12 95 GLY A N 1
ATOM 795 C CA . GLY A 1 95 ? -1.663 1.696 -9.401 1.00 96.12 95 GLY A CA 1
ATOM 796 C C . GLY A 1 95 ? -0.640 2.780 -9.764 1.00 96.12 95 GLY A C 1
ATOM 797 O O . GLY A 1 95 ? -0.994 3.761 -10.409 1.00 96.12 95 GLY A O 1
ATOM 798 N N . LEU A 1 96 ? 0.615 2.634 -9.328 1.00 96.19 96 LEU A N 1
ATOM 799 C CA . LEU A 1 96 ? 1.707 3.549 -9.655 1.00 96.19 96 LEU A CA 1
ATOM 800 C C . LEU A 1 96 ? 2.427 3.074 -10.918 1.00 96.19 96 LEU A C 1
ATOM 802 O O . LEU A 1 96 ? 2.944 1.958 -10.972 1.00 96.19 96 LEU A O 1
ATOM 806 N N . GLY A 1 97 ? 2.526 3.947 -11.913 1.00 95.06 97 GLY A N 1
ATOM 807 C CA . GLY A 1 97 ? 3.377 3.761 -13.076 1.00 95.06 97 GLY A CA 1
ATOM 808 C C . GLY A 1 97 ? 4.867 3.754 -12.722 1.00 95.06 97 GLY A C 1
ATOM 809 O O . GLY A 1 97 ? 5.301 4.147 -11.636 1.00 95.06 97 GLY A O 1
ATOM 810 N N . LEU A 1 98 ? 5.692 3.323 -13.679 1.00 92.81 98 LEU A N 1
ATOM 811 C CA . LEU A 1 98 ? 7.149 3.262 -13.502 1.00 92.81 98 LEU A CA 1
ATOM 812 C C . LEU A 1 98 ? 7.791 4.649 -13.324 1.00 92.81 98 LEU A C 1
ATOM 814 O O . LEU A 1 98 ? 8.820 4.769 -12.653 1.00 92.81 98 LEU A O 1
ATOM 818 N N . GLU A 1 99 ? 7.168 5.685 -13.884 1.00 93.25 99 GLU A N 1
ATOM 819 C CA . GLU A 1 99 ? 7.613 7.081 -13.798 1.00 93.25 99 GLU A CA 1
ATOM 820 C C . GLU A 1 99 ? 7.006 7.829 -12.603 1.00 93.25 99 GLU A C 1
ATOM 822 O O . GLU A 1 99 ? 7.505 8.888 -12.218 1.00 93.25 99 GLU A O 1
ATOM 827 N N . ASP A 1 100 ? 5.969 7.270 -11.972 1.00 95.19 100 ASP A N 1
ATOM 828 C CA . ASP A 1 100 ? 5.273 7.936 -10.878 1.00 95.19 100 ASP A CA 1
ATOM 829 C C . ASP A 1 100 ? 6.136 8.001 -9.621 1.00 95.19 100 ASP A C 1
ATOM 831 O O . ASP A 1 100 ? 6.758 7.022 -9.190 1.00 95.19 100 ASP A O 1
ATOM 835 N N . ALA A 1 101 ? 6.133 9.169 -8.981 1.00 93.31 101 ALA A N 1
ATOM 836 C CA . ALA A 1 101 ? 6.820 9.360 -7.717 1.00 93.31 101 ALA A CA 1
ATOM 837 C C . ALA A 1 101 ? 6.141 8.554 -6.601 1.00 93.31 101 ALA A C 1
ATOM 839 O O . ALA A 1 101 ? 4.930 8.635 -6.389 1.00 93.31 101 ALA A O 1
ATOM 840 N N . VAL A 1 102 ? 6.943 7.827 -5.822 1.00 94.69 102 VAL A N 1
ATOM 841 C CA . VAL A 1 102 ? 6.436 7.103 -4.655 1.00 94.69 102 VAL A CA 1
ATOM 842 C C . VAL A 1 102 ? 6.079 8.101 -3.540 1.00 94.69 102 VAL A C 1
ATOM 844 O O . VAL A 1 1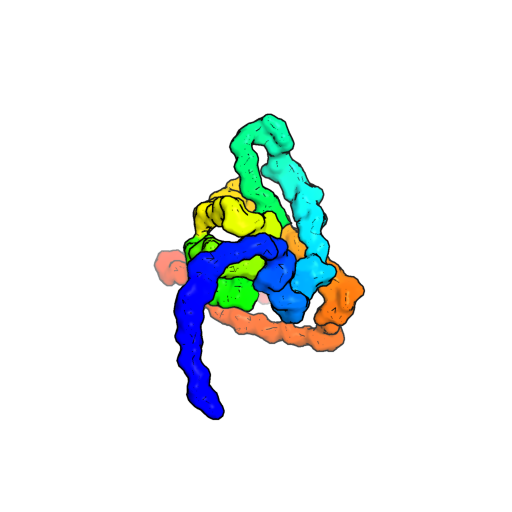02 ? 6.822 9.062 -3.300 1.00 94.69 102 VAL A O 1
ATOM 847 N N . PRO A 1 103 ? 4.960 7.910 -2.816 1.00 93.25 103 PRO A N 1
ATOM 848 C CA . PRO A 1 103 ? 4.577 8.801 -1.730 1.00 93.25 103 PRO A CA 1
ATOM 849 C C . PRO A 1 103 ? 5.633 8.875 -0.627 1.00 93.25 103 PRO A C 1
ATOM 851 O O . PRO A 1 103 ? 6.232 7.883 -0.223 1.00 93.25 103 PRO A O 1
ATOM 854 N N . HIS A 1 104 ? 5.796 10.057 -0.037 1.00 94.00 104 HIS A N 1
ATOM 855 C CA . HIS A 1 104 ? 6.675 10.208 1.118 1.00 94.00 104 HIS A CA 1
ATOM 856 C C . HIS A 1 104 ? 6.157 9.396 2.324 1.00 94.00 104 HIS A C 1
ATOM 858 O O . HIS A 1 104 ? 4.970 9.441 2.646 1.00 94.00 104 HIS A O 1
ATOM 864 N N . PHE A 1 105 ? 7.046 8.726 3.066 1.00 90.25 105 PHE A N 1
ATOM 865 C CA . PHE A 1 105 ? 6.684 7.807 4.165 1.00 90.25 105 PHE A CA 1
ATOM 866 C C . PHE A 1 105 ? 5.787 8.422 5.257 1.00 90.25 105 PHE A C 1
ATOM 868 O O . PHE A 1 105 ? 5.059 7.714 5.949 1.00 90.25 105 PHE A O 1
ATOM 875 N N . SER A 1 106 ? 5.853 9.743 5.458 1.00 91.88 106 SER A N 1
ATOM 876 C CA . SER A 1 106 ? 5.039 10.439 6.466 1.00 91.88 106 SER A CA 1
ATOM 877 C C . SER A 1 106 ? 3.602 10.703 6.016 1.00 91.88 106 SER A C 1
ATOM 879 O O . SER A 1 106 ? 2.764 11.042 6.852 1.00 91.88 106 SER A O 1
ATOM 881 N N . THR A 1 107 ? 3.306 10.549 4.724 1.00 90.19 107 THR A N 1
ATOM 882 C CA . THR A 1 107 ? 1.990 10.823 4.139 1.00 90.19 107 THR A CA 1
ATOM 883 C C . THR A 1 107 ? 0.920 9.939 4.765 1.00 90.19 107 THR A C 1
ATOM 885 O O . THR A 1 107 ? -0.101 10.464 5.204 1.00 90.19 107 THR A O 1
ATOM 888 N N . PHE A 1 108 ? 1.177 8.636 4.912 1.00 88.12 108 PHE A N 1
ATOM 889 C CA . PHE A 1 108 ? 0.252 7.716 5.579 1.00 88.12 108 PHE A CA 1
ATOM 890 C C . PHE A 1 108 ? -0.080 8.176 7.009 1.00 88.12 108 PHE A C 1
ATOM 892 O O . PHE A 1 108 ? -1.234 8.453 7.327 1.00 88.12 108 PHE A O 1
ATOM 899 N N . GLY A 1 109 ? 0.939 8.369 7.855 1.00 88.31 109 GLY A N 1
ATOM 900 C CA . GLY A 1 109 ? 0.739 8.751 9.259 1.00 88.31 109 GLY A CA 1
ATOM 901 C C . GLY A 1 109 ? 0.055 10.112 9.442 1.00 88.31 109 GLY A C 1
ATOM 902 O O . GLY A 1 109 ? -0.760 10.286 10.352 1.00 88.31 109 GLY A O 1
ATOM 903 N N . LYS A 1 110 ? 0.342 11.083 8.562 1.00 90.88 110 LYS A N 1
ATOM 904 C CA . LYS A 1 110 ? -0.326 12.394 8.574 1.00 90.88 110 LYS A CA 1
ATOM 905 C C . LYS A 1 110 ? -1.798 12.286 8.179 1.00 90.88 110 LYS A C 1
ATOM 907 O O . LYS A 1 110 ? -2.625 12.893 8.854 1.00 90.88 110 LYS A O 1
ATOM 912 N N . ASN A 1 111 ? -2.128 11.524 7.135 1.00 88.88 111 ASN A N 1
ATOM 913 C CA . ASN A 1 111 ? -3.518 11.317 6.719 1.00 88.88 111 ASN A CA 1
ATOM 914 C C . ASN A 1 111 ? -4.306 10.540 7.774 1.00 88.88 111 ASN A C 1
ATOM 916 O O . ASN A 1 111 ? -5.395 10.970 8.144 1.00 88.88 111 ASN A O 1
ATOM 920 N N . TYR A 1 112 ? -3.708 9.493 8.350 1.00 86.44 112 TYR A N 1
ATOM 921 C CA . TYR A 1 112 ? -4.275 8.769 9.486 1.00 86.44 112 TYR A CA 1
ATOM 922 C C . TYR A 1 112 ? -4.645 9.715 10.627 1.00 86.44 112 TYR A C 1
AT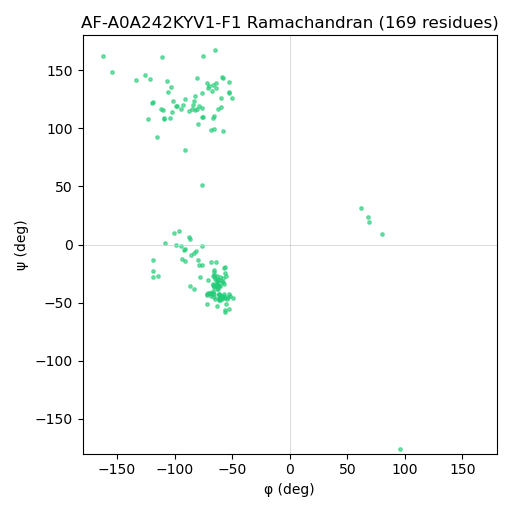OM 924 O O . TYR A 1 112 ? -5.801 9.791 11.035 1.00 86.44 112 TYR A O 1
ATOM 932 N N . THR A 1 113 ? -3.675 10.502 11.096 1.00 88.12 113 THR A N 1
ATOM 933 C CA . THR A 1 113 ? -3.871 11.396 12.244 1.00 88.12 113 THR A CA 1
ATOM 934 C C . THR A 1 113 ? -4.919 12.475 11.979 1.00 88.12 113 THR A C 1
ATOM 936 O O . THR A 1 113 ? -5.635 12.850 12.900 1.00 88.12 113 THR A O 1
ATOM 939 N N . ARG A 1 114 ? -4.991 12.993 10.748 1.00 86.75 114 ARG A N 1
ATOM 940 C CA . ARG A 1 114 ? -5.859 14.125 10.395 1.00 86.75 114 ARG A CA 1
ATOM 941 C C . ARG A 1 114 ? -7.281 13.723 10.006 1.00 86.75 114 ARG A C 1
ATOM 943 O O . ARG A 1 114 ? -8.187 14.488 10.296 1.00 86.75 114 ARG A O 1
ATOM 950 N N . ARG A 1 115 ? -7.471 12.586 9.324 1.00 85.12 115 ARG A N 1
ATOM 951 C CA . ARG A 1 115 ? -8.763 12.212 8.707 1.00 85.12 115 ARG A CA 1
ATOM 952 C C . ARG A 1 115 ? -9.430 10.983 9.313 1.00 85.12 115 ARG A C 1
ATOM 954 O O . ARG A 1 115 ? -10.646 10.833 9.219 1.00 85.12 115 ARG A O 1
ATOM 961 N N . PHE A 1 116 ? -8.645 10.073 9.881 1.00 85.62 116 PHE A N 1
ATOM 962 C CA . PHE A 1 116 ? -9.149 8.750 10.254 1.00 85.62 116 PHE A CA 1
ATOM 963 C C . PHE A 1 116 ? -9.055 8.460 11.751 1.00 85.62 116 PHE A C 1
ATOM 965 O O . PHE A 1 116 ? -9.804 7.631 12.268 1.00 85.62 116 PHE A O 1
ATOM 972 N N . LYS A 1 117 ? -8.168 9.152 12.470 1.00 87.38 117 LYS A N 1
ATOM 973 C CA . LYS A 1 117 ? -8.019 8.998 13.914 1.00 87.38 117 LYS A CA 1
ATOM 974 C C . LYS A 1 117 ? -9.336 9.327 14.624 1.00 87.38 117 LYS A C 1
ATOM 976 O O . LYS A 1 117 ? -9.869 10.417 14.459 1.00 87.38 117 LYS A O 1
ATOM 981 N N . GLY A 1 118 ? -9.810 8.393 15.448 1.00 85.56 118 GLY A N 1
ATOM 982 C CA . GLY A 1 118 ? -11.065 8.538 16.192 1.00 85.56 118 GLY A CA 1
ATOM 983 C C . GLY A 1 118 ? -12.324 8.246 15.370 1.00 85.56 118 GLY A C 1
ATOM 984 O O . GLY A 1 118 ? -13.419 8.504 15.851 1.00 85.56 118 GLY A O 1
ATOM 985 N N . THR A 1 119 ? -12.177 7.716 14.153 1.00 89.44 119 THR A N 1
ATOM 986 C CA . THR A 1 119 ? -13.295 7.279 13.303 1.00 89.44 119 THR A CA 1
ATOM 987 C C . THR A 1 119 ? -13.303 5.759 13.166 1.00 89.44 119 THR A C 1
ATOM 989 O O . THR A 1 119 ? -12.276 5.115 13.379 1.00 89.44 119 THR A O 1
ATOM 992 N N . THR A 1 120 ? -14.435 5.194 12.754 1.00 91.31 120 THR A N 1
ATOM 993 C CA . THR A 1 120 ? -14.608 3.756 12.487 1.00 91.31 12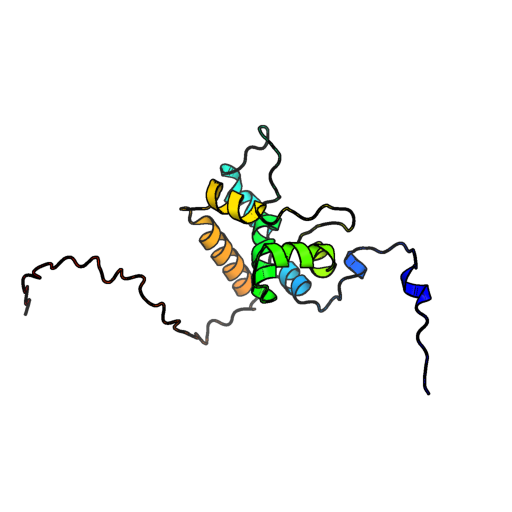0 THR A CA 1
ATOM 994 C C . THR A 1 120 ? -14.242 3.361 11.053 1.00 91.31 120 THR A C 1
ATOM 996 O O . THR A 1 120 ? -14.409 2.213 10.668 1.00 91.31 120 THR A O 1
ATOM 999 N N . THR A 1 121 ? -13.692 4.276 10.246 1.00 91.06 121 THR A N 1
ATOM 1000 C CA . THR A 1 121 ? -13.445 4.036 8.813 1.00 91.06 121 THR A CA 1
ATOM 1001 C C . THR A 1 121 ? -12.565 2.820 8.541 1.00 91.06 121 THR A C 1
ATOM 1003 O O . THR A 1 121 ? -12.879 2.046 7.651 1.00 91.06 121 THR A O 1
ATOM 1006 N N . PHE A 1 122 ? -11.488 2.606 9.302 1.00 90.06 122 PHE A N 1
ATOM 1007 C CA . PHE A 1 122 ? -10.645 1.417 9.105 1.00 90.06 122 PHE A CA 1
ATOM 1008 C C . PHE A 1 122 ? -11.373 0.112 9.428 1.00 90.06 122 PHE A C 1
ATOM 1010 O O . PHE A 1 122 ? -11.149 -0.888 8.759 1.00 90.06 122 PHE A O 1
ATOM 1017 N N . GLU A 1 123 ? -12.242 0.133 10.436 1.00 91.94 123 GLU A N 1
ATOM 1018 C CA . GLU A 1 123 ? -13.068 -1.013 10.804 1.00 91.94 123 GLU A CA 1
ATOM 1019 C C . GLU A 1 123 ? -14.114 -1.299 9.716 1.00 91.94 123 GLU A C 1
ATOM 1021 O O . GLU A 1 123 ? -14.262 -2.441 9.298 1.00 91.94 123 GLU A O 1
ATOM 1026 N N . GLN A 1 124 ? -14.756 -0.262 9.173 1.00 95.44 124 GLN A N 1
ATOM 1027 C CA . GLN A 1 124 ? -15.681 -0.390 8.043 1.00 95.44 124 GLN A CA 1
ATOM 1028 C C . GLN A 1 124 ? -14.986 -0.957 6.798 1.00 95.44 124 GLN A C 1
ATOM 1030 O O . GLN A 1 124 ? -15.504 -1.881 6.182 1.00 95.44 124 GLN A O 1
ATOM 1035 N N . ILE A 1 125 ? -13.787 -0.460 6.467 1.00 94.94 125 ILE A N 1
ATOM 1036 C CA . ILE A 1 125 ? -12.972 -0.996 5.365 1.00 94.94 125 ILE A CA 1
ATOM 1037 C C . ILE A 1 125 ? -12.650 -2.470 5.595 1.00 94.94 125 ILE A C 1
ATOM 1039 O O . ILE A 1 125 ? -12.754 -3.273 4.674 1.00 94.94 125 ILE A O 1
ATOM 1043 N N . PHE A 1 126 ? -12.255 -2.830 6.816 1.00 93.50 126 PHE A N 1
ATOM 1044 C CA . PHE A 1 126 ? -11.941 -4.211 7.153 1.00 93.50 126 PHE A CA 1
ATOM 1045 C C . PHE A 1 126 ? -13.154 -5.132 6.986 1.00 93.50 126 PHE A C 1
ATOM 1047 O O . PHE A 1 126 ? -13.023 -6.183 6.364 1.00 93.50 126 PHE A O 1
ATOM 1054 N N . TYR A 1 127 ? -14.323 -4.741 7.502 1.00 95.25 127 TYR A N 1
ATOM 1055 C CA . TYR A 1 127 ? -15.531 -5.554 7.369 1.00 95.25 127 TYR A CA 1
ATOM 1056 C C . TYR A 1 127 ? -15.997 -5.685 5.924 1.00 95.25 127 TYR A C 1
ATOM 1058 O O . TYR A 1 127 ? -16.436 -6.764 5.548 1.00 95.25 127 TYR A O 1
ATOM 1066 N N . GLU A 1 128 ? -15.863 -4.637 5.113 1.00 96.56 128 GLU A N 1
ATOM 1067 C CA . GLU A 1 128 ? -16.224 -4.713 3.697 1.00 96.56 128 GLU A CA 1
ATOM 1068 C C . GLU A 1 128 ? -15.299 -5.673 2.937 1.00 96.56 128 GLU A C 1
ATOM 1070 O O . GLU A 1 128 ? -15.769 -6.548 2.217 1.00 96.56 128 GLU A O 1
ATOM 1075 N N . ILE A 1 129 ? -13.983 -5.593 3.171 1.00 94.62 129 ILE A N 1
ATOM 1076 C CA . ILE A 1 129 ? -13.022 -6.551 2.601 1.00 94.62 129 ILE A CA 1
ATOM 1077 C C . ILE A 1 129 ? -13.346 -7.976 3.068 1.00 94.62 129 ILE A C 1
ATOM 1079 O O . ILE A 1 129 ? -13.343 -8.906 2.266 1.00 94.62 129 ILE A O 1
ATOM 1083 N N . LEU A 1 130 ? -13.646 -8.162 4.357 1.00 93.19 130 LEU A N 1
ATOM 1084 C CA . LEU A 1 130 ? -14.017 -9.468 4.897 1.00 93.19 130 LEU A CA 1
ATOM 1085 C C . LEU A 1 130 ? -15.294 -10.006 4.240 1.00 93.19 130 LEU A C 1
ATOM 1087 O O . LEU A 1 130 ? -15.341 -11.183 3.890 1.00 93.19 130 LEU A O 1
ATOM 1091 N N . ALA A 1 131 ? -16.302 -9.156 4.041 1.00 94.25 131 ALA A N 1
ATOM 1092 C CA . ALA A 1 131 ? -17.544 -9.522 3.374 1.00 94.25 131 ALA A CA 1
ATOM 1093 C C . ALA A 1 131 ? -17.293 -9.963 1.927 1.00 94.25 131 ALA A C 1
ATOM 1095 O O . ALA A 1 131 ? -17.808 -11.003 1.522 1.00 94.25 131 ALA A O 1
ATOM 1096 N N . GLN A 1 132 ? -16.448 -9.246 1.177 1.00 94.94 132 GLN A N 1
ATOM 1097 C CA . GLN A 1 132 ? -16.032 -9.661 -0.167 1.00 94.94 132 GLN A CA 1
ATOM 1098 C C . GLN A 1 132 ? -15.342 -11.031 -0.148 1.00 94.94 132 GLN A C 1
ATOM 1100 O O . GLN A 1 132 ? -15.746 -11.932 -0.879 1.00 94.94 132 GLN A O 1
ATOM 1105 N N . CYS A 1 133 ? -14.396 -11.251 0.769 1.00 92.62 133 CYS A N 1
ATOM 1106 C CA . CYS A 1 133 ? -13.739 -12.551 0.916 1.00 92.62 133 CYS A CA 1
ATOM 1107 C C . CYS A 1 133 ? -14.718 -13.689 1.269 1.00 92.62 133 CYS A C 1
ATOM 1109 O O . CYS A 1 133 ? -14.529 -14.823 0.826 1.00 92.62 133 CYS A O 1
ATOM 1111 N N . MET A 1 134 ? -15.755 -13.413 2.067 1.00 91.88 134 MET A N 1
ATOM 1112 C CA . MET A 1 134 ? -16.811 -14.385 2.375 1.00 91.88 134 MET A CA 1
ATOM 1113 C C . MET A 1 134 ? -17.690 -14.681 1.154 1.00 91.88 134 MET A C 1
ATOM 1115 O O . MET A 1 134 ? -18.020 -15.841 0.921 1.00 91.88 134 MET A O 1
ATOM 1119 N N . MET A 1 135 ? -18.054 -13.662 0.366 1.00 92.06 135 MET A N 1
ATOM 1120 C CA . MET A 1 135 ? -18.847 -13.827 -0.861 1.00 92.06 135 MET A CA 1
ATOM 1121 C C . MET A 1 135 ? -18.109 -14.654 -1.918 1.00 92.06 135 MET A C 1
ATOM 1123 O O . MET A 1 135 ? -18.719 -15.503 -2.562 1.00 92.06 135 MET A O 1
ATOM 1127 N N . GLU A 1 136 ? -16.796 -14.465 -2.033 1.00 91.62 136 GLU A N 1
ATOM 1128 C CA . GLU A 1 136 ? -15.920 -15.243 -2.918 1.00 91.62 136 GLU A CA 1
ATOM 1129 C C . GLU A 1 136 ? -15.608 -16.656 -2.379 1.00 91.62 136 GLU A C 1
ATOM 1131 O O . GLU A 1 136 ? -14.903 -17.434 -3.019 1.00 91.62 136 GLU A O 1
ATOM 1136 N N . GLY A 1 137 ? -16.117 -17.017 -1.193 1.00 89.56 137 GLY A N 1
ATOM 1137 C CA . GLY A 1 137 ? -15.911 -18.339 -0.591 1.00 89.56 137 GLY A CA 1
ATOM 1138 C C . GLY A 1 137 ? -14.472 -18.606 -0.133 1.00 89.56 137 GLY A C 1
ATOM 1139 O O . GLY A 1 137 ? -14.092 -19.760 0.052 1.00 89.56 137 GLY A O 1
ATOM 1140 N N . ILE A 1 138 ? -13.667 -17.556 0.050 1.0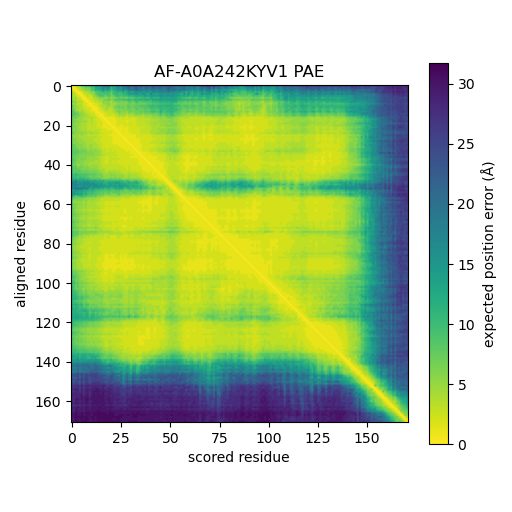0 87.12 138 ILE A N 1
ATOM 1141 C CA . ILE A 1 138 ? -12.261 -17.645 0.484 1.00 87.12 138 ILE A CA 1
ATOM 1142 C C . ILE A 1 138 ? -12.175 -17.903 1.995 1.00 87.12 138 ILE A C 1
ATOM 1144 O O . ILE A 1 138 ? -11.210 -18.491 2.483 1.00 87.12 138 ILE A O 1
ATOM 1148 N N . VAL A 1 139 ? -13.185 -17.455 2.743 1.00 85.12 139 VAL A N 1
ATOM 1149 C CA . VAL A 1 139 ? -13.275 -17.628 4.196 1.00 85.12 139 VAL A CA 1
ATOM 1150 C C . VAL A 1 139 ? -14.248 -18.754 4.515 1.00 85.12 139 VAL A C 1
ATOM 1152 O O . VAL A 1 139 ? -15.454 -18.620 4.307 1.00 85.12 139 VAL A O 1
ATOM 1155 N N . ASP A 1 140 ? -13.726 -19.841 5.077 1.00 83.25 140 ASP A N 1
ATOM 1156 C CA . ASP A 1 140 ? -14.545 -20.870 5.710 1.00 83.25 140 ASP A CA 1
ATOM 1157 C C . ASP A 1 140 ? -14.895 -20.439 7.141 1.00 83.25 140 ASP A C 1
ATOM 1159 O O . ASP A 1 140 ? -14.027 -20.071 7.930 1.00 83.25 140 ASP A O 1
ATOM 1163 N N . THR A 1 141 ? -16.185 -20.460 7.468 1.00 82.62 141 THR A N 1
ATOM 1164 C CA . THR A 1 141 ? -16.704 -20.092 8.796 1.00 82.62 141 THR A CA 1
ATOM 1165 C C . THR A 1 141 ? -16.986 -21.304 9.685 1.00 82.62 141 THR A C 1
ATOM 1167 O O . THR A 1 141 ? -17.421 -21.134 10.824 1.00 82.62 141 THR A O 1
ATOM 1170 N N . SER A 1 142 ? -16.745 -22.523 9.190 1.00 85.25 142 SER A N 1
ATOM 1171 C CA . SER A 1 142 ? -16.969 -23.766 9.935 1.00 85.25 142 SER A CA 1
ATOM 1172 C C . SER A 1 142 ? -15.962 -23.976 11.071 1.00 85.25 142 SER A C 1
ATOM 1174 O O . SER A 1 142 ? -16.314 -24.526 12.116 1.00 85.25 142 SER A O 1
ATOM 1176 N N . GLU A 1 143 ? -14.737 -23.476 10.903 1.00 80.56 143 GLU A N 1
ATOM 1177 C CA . GLU A 1 143 ? -13.661 -23.559 11.885 1.00 80.56 143 GLU A CA 1
ATOM 1178 C C . GLU A 1 143 ? -13.213 -22.154 12.301 1.00 80.56 143 GLU A C 1
ATOM 1180 O O . GLU A 1 143 ? -12.786 -21.341 11.483 1.00 80.56 143 GLU A O 1
ATOM 1185 N N . VAL A 1 144 ? -13.296 -21.855 13.601 1.00 78.88 144 VAL A N 1
ATOM 1186 C CA . VAL A 1 144 ? -12.888 -20.558 14.157 1.00 78.88 144 VAL A CA 1
ATOM 1187 C C . VAL A 1 144 ? -11.623 -20.740 14.984 1.00 78.88 144 VAL A C 1
ATOM 1189 O O . VAL A 1 144 ? -11.636 -21.385 16.033 1.00 78.88 144 VAL A O 1
ATOM 1192 N N . PHE A 1 145 ? -10.532 -20.123 14.537 1.00 76.69 145 PHE A N 1
ATOM 1193 C CA . PHE A 1 145 ? -9.280 -20.063 15.283 1.00 76.69 145 PHE A CA 1
ATOM 1194 C C . PHE A 1 145 ? -9.237 -18.781 16.116 1.00 76.69 145 PHE A C 1
ATOM 1196 O O . PHE A 1 145 ? -9.295 -17.675 15.580 1.00 76.69 145 PHE A O 1
ATOM 1203 N N . ILE A 1 146 ? -9.124 -18.927 17.437 1.00 78.38 146 ILE A N 1
ATOM 1204 C CA . ILE A 1 146 ? -8.959 -17.808 18.370 1.00 78.38 146 ILE A CA 1
ATOM 1205 C C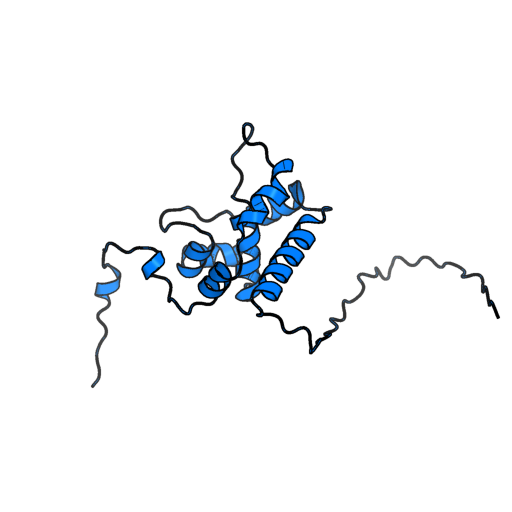 . ILE A 1 146 ? -7.527 -17.860 18.897 1.00 78.38 146 ILE A C 1
ATOM 1207 O O . ILE A 1 146 ? -7.197 -18.737 19.694 1.00 78.38 146 ILE A O 1
ATOM 1211 N N . ASP A 1 147 ? -6.686 -16.923 18.462 1.00 81.94 147 ASP A N 1
ATOM 1212 C CA . ASP A 1 147 ? -5.354 -16.722 19.035 1.00 81.94 147 ASP A CA 1
ATOM 1213 C C . ASP A 1 147 ? -5.348 -15.501 19.964 1.00 81.94 147 ASP A C 1
ATOM 1215 O O . ASP A 1 147 ? -5.919 -14.449 19.667 1.00 81.94 147 ASP A O 1
ATOM 1219 N N . GLY A 1 148 ? -4.718 -15.653 21.125 1.00 68.94 148 GLY A N 1
ATOM 1220 C CA . GLY A 1 148 ? -4.670 -14.641 22.171 1.00 68.94 148 GLY A CA 1
ATOM 1221 C C . GLY A 1 148 ? -3.278 -14.039 22.279 1.00 68.94 148 GLY A C 1
ATOM 1222 O O . GLY A 1 148 ? -2.361 -14.661 22.810 1.00 68.94 148 GLY A O 1
ATOM 1223 N N . THR A 1 149 ? -3.111 -12.783 21.865 1.00 64.75 149 THR A N 1
ATOM 1224 C CA . THR A 1 149 ? -1.870 -12.051 22.152 1.00 64.75 149 THR A CA 1
ATOM 1225 C C . THR A 1 149 ? -1.948 -11.412 23.538 1.00 64.75 149 THR A C 1
ATOM 1227 O O . THR A 1 149 ? -2.751 -10.511 23.779 1.00 64.75 149 THR A O 1
ATOM 1230 N N . HIS A 1 150 ? -1.076 -11.830 24.457 1.00 60.28 150 HIS A N 1
ATOM 1231 C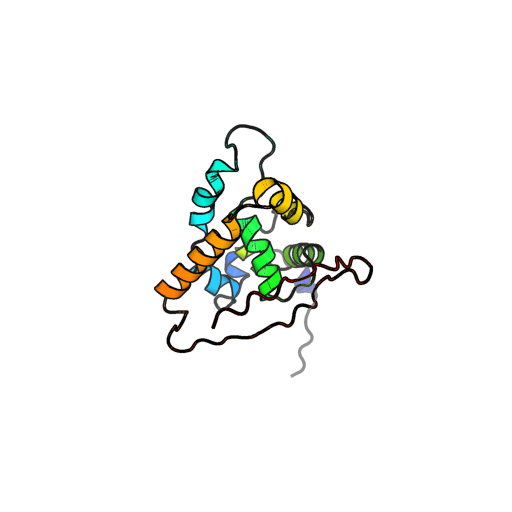 CA . HIS A 1 150 ? -0.940 -11.183 25.762 1.00 60.28 150 HIS A CA 1
ATOM 1232 C C . HIS A 1 150 ? -0.345 -9.776 25.605 1.00 60.28 150 HIS A C 1
ATOM 1234 O O . HIS A 1 150 ? 0.872 -9.597 25.519 1.00 60.28 150 HIS A O 1
ATOM 1240 N N . ILE A 1 151 ? -1.199 -8.754 25.603 1.00 64.62 151 ILE A N 1
ATOM 1241 C CA . ILE A 1 151 ? -0.755 -7.362 25.660 1.00 64.62 151 ILE A CA 1
ATOM 1242 C C . ILE A 1 151 ? -0.429 -7.029 27.118 1.00 64.62 151 ILE A C 1
ATOM 1244 O O . ILE A 1 151 ? -1.302 -7.029 27.986 1.00 64.62 151 ILE A O 1
ATOM 1248 N N . LYS A 1 152 ? 0.841 -6.717 27.406 1.00 62.34 152 LYS A N 1
ATOM 1249 C CA . LYS A 1 152 ? 1.214 -6.143 28.705 1.00 62.34 152 LYS A CA 1
ATOM 1250 C C . LYS A 1 152 ? 0.459 -4.829 28.886 1.00 62.34 152 LYS A C 1
ATOM 1252 O O . LYS A 1 152 ? 0.673 -3.886 28.125 1.00 62.34 152 LYS A O 1
ATOM 1257 N N . ALA A 1 153 ? -0.382 -4.759 29.915 1.00 66.62 153 ALA A N 1
ATOM 1258 C CA . ALA A 1 153 ? -1.039 -3.522 30.302 1.00 66.62 153 ALA A CA 1
ATOM 1259 C C . ALA A 1 153 ? 0.012 -2.416 30.488 1.00 66.62 153 ALA A C 1
ATOM 1261 O O . ALA A 1 153 ? 1.001 -2.602 31.203 1.00 66.62 153 ALA A O 1
ATOM 1262 N N . HIS A 1 154 ? -0.212 -1.252 29.876 1.00 55.09 154 HIS A N 1
ATOM 1263 C CA . HIS A 1 154 ? 0.615 -0.060 30.072 1.00 55.09 154 HIS A CA 1
ATOM 1264 C C . HIS A 1 154 ? 0.279 0.605 31.424 1.00 55.09 154 HIS A C 1
ATOM 1266 O O . HIS A 1 154 ? -0.030 1.794 31.515 1.00 55.09 154 HIS A O 1
ATOM 1272 N N . ALA A 1 155 ? 0.293 -0.197 32.491 1.00 63.09 155 ALA A N 1
ATOM 1273 C CA . ALA A 1 155 ? 0.050 0.236 33.852 1.00 63.09 155 ALA A CA 1
ATOM 1274 C C . ALA A 1 155 ? 1.296 0.968 34.360 1.00 63.09 155 ALA A C 1
ATOM 1276 O O . ALA A 1 155 ? 2.349 0.368 34.595 1.00 63.09 155 ALA A O 1
ATOM 1277 N N . ASN A 1 156 ? 1.187 2.286 34.525 1.00 63.88 156 ASN A N 1
ATOM 1278 C CA . ASN A 1 156 ? 2.217 3.049 35.211 1.00 63.88 156 ASN A CA 1
ATOM 1279 C C . ASN A 1 156 ? 2.250 2.598 36.677 1.00 63.88 156 ASN A C 1
ATOM 1281 O O . ASN A 1 156 ? 1.333 2.891 37.439 1.00 63.88 156 ASN A O 1
ATOM 1285 N N . ARG A 1 157 ? 3.322 1.912 37.087 1.00 62.91 157 ARG A N 1
ATOM 1286 C CA . ARG A 1 157 ? 3.502 1.433 38.470 1.00 62.91 157 ARG A CA 1
ATOM 1287 C C . ARG A 1 157 ? 3.433 2.548 39.523 1.00 62.91 157 ARG A C 1
ATOM 1289 O O . ARG A 1 157 ? 3.174 2.239 40.684 1.00 62.91 157 ARG A O 1
ATOM 1296 N N . ASN A 1 158 ? 3.623 3.805 39.113 1.00 66.56 158 ASN A N 1
ATOM 1297 C CA . ASN A 1 158 ? 3.587 4.990 39.972 1.00 66.56 158 ASN A CA 1
ATOM 1298 C C . ASN A 1 158 ? 2.199 5.651 40.055 1.00 66.56 158 ASN A C 1
ATOM 1300 O O . ASN A 1 158 ? 2.038 6.610 40.802 1.00 66.56 158 ASN A O 1
ATOM 1304 N N . LYS A 1 159 ? 1.203 5.180 39.292 1.00 57.34 159 LYS A N 1
ATOM 1305 C CA . LYS A 1 159 ? -0.174 5.691 39.324 1.00 57.34 159 LYS A CA 1
ATOM 1306 C C . LYS A 1 159 ? -1.088 4.574 39.826 1.00 57.34 159 LYS A C 1
ATOM 1308 O O . LYS A 1 159 ? -1.525 3.726 39.056 1.00 57.34 159 LYS A O 1
ATOM 1313 N N . LYS A 1 160 ? -1.309 4.546 41.138 1.00 67.62 160 LYS A N 1
ATOM 1314 C CA . LYS A 1 160 ? -2.267 3.653 41.795 1.00 67.62 160 LYS A CA 1
ATOM 1315 C C . LYS A 1 160 ? -3.299 4.529 42.491 1.00 67.62 160 LYS A C 1
ATOM 1317 O O . LYS A 1 160 ? -2.919 5.357 43.311 1.00 67.62 160 LYS A O 1
ATOM 1322 N N . GLU A 1 161 ? -4.566 4.353 42.148 1.00 71.25 161 GLU A N 1
ATOM 1323 C CA . GLU A 1 161 ? -5.677 4.836 42.965 1.00 71.25 161 GLU A CA 1
ATOM 1324 C C . GLU A 1 161 ? -6.185 3.650 43.777 1.00 71.25 161 GLU A C 1
ATOM 1326 O O . GLU A 1 161 ? -6.570 2.621 43.222 1.00 71.25 161 GLU A O 1
ATOM 1331 N N . SER A 1 162 ? -6.113 3.772 45.099 1.00 67.00 162 SER A N 1
ATOM 1332 C CA . SER A 1 162 ? -6.744 2.831 46.015 1.00 67.00 162 SER A CA 1
ATOM 1333 C C . SER A 1 162 ? -8.220 3.202 46.088 1.00 67.00 162 SER A C 1
ATOM 1335 O O . SER A 1 162 ? -8.567 4.200 46.713 1.00 67.00 162 SER A O 1
ATOM 1337 N N . VAL A 1 163 ? -9.074 2.439 45.414 1.00 70.88 163 VAL A N 1
ATOM 1338 C CA . VAL A 1 163 ? -10.527 2.578 45.541 1.00 70.88 163 VAL A CA 1
ATOM 1339 C C . VAL A 1 163 ? -10.991 1.508 46.519 1.00 70.88 163 VAL A C 1
ATOM 1341 O O . VAL A 1 163 ? -10.769 0.322 46.278 1.00 70.88 163 VAL A O 1
ATOM 1344 N N . GLU A 1 164 ? -11.591 1.918 47.637 1.00 63.09 164 GLU A N 1
ATOM 1345 C CA . GLU A 1 164 ? -12.309 0.988 48.508 1.00 63.09 164 GLU A CA 1
ATOM 1346 C C . GLU A 1 164 ? -13.528 0.474 47.745 1.00 63.09 164 GLU A C 1
ATOM 1348 O O . GLU A 1 164 ? -14.478 1.208 47.469 1.00 63.09 164 GLU A O 1
ATOM 1353 N N . VAL A 1 165 ? -13.471 -0.794 47.350 1.00 63.16 165 VAL A N 1
ATOM 1354 C CA . VAL A 1 165 ? -14.620 -1.484 46.781 1.00 63.16 165 VAL A CA 1
ATOM 1355 C C . VAL A 1 165 ? -15.532 -1.817 47.957 1.00 63.16 165 VAL A C 1
ATOM 1357 O O . VAL A 1 165 ? -15.177 -2.639 48.797 1.00 63.16 165 VAL A O 1
ATOM 1360 N N . MET A 1 166 ? -16.683 -1.148 48.058 1.00 51.44 166 MET A N 1
ATOM 1361 C CA . MET A 1 166 ? -17.740 -1.605 48.958 1.00 51.44 166 MET A CA 1
ATOM 1362 C C . MET A 1 166 ? -18.185 -2.988 48.484 1.00 51.44 166 MET A C 1
ATOM 1364 O O . MET A 1 166 ? -18.706 -3.116 47.375 1.00 51.44 166 MET A O 1
ATOM 1368 N N . ASP A 1 167 ? -17.981 -4.004 49.321 1.00 54.47 167 ASP A N 1
ATOM 1369 C CA . ASP A 1 167 ? -18.527 -5.342 49.117 1.00 54.47 167 ASP A CA 1
ATOM 1370 C C . ASP A 1 167 ? -20.057 -5.254 49.023 1.00 54.47 167 ASP A C 1
ATOM 1372 O O . ASP A 1 167 ? -20.769 -5.221 50.027 1.00 54.47 167 ASP A O 1
ATOM 1376 N N . GLN A 1 168 ? -20.588 -5.225 47.803 1.00 48.09 168 GLN A N 1
ATOM 1377 C CA . GLN A 1 168 ? -21.957 -5.652 47.552 1.00 48.09 168 GLN A CA 1
ATOM 1378 C C . GLN A 1 168 ? -21.923 -7.139 47.217 1.00 48.09 168 GLN A C 1
ATOM 1380 O O . GLN A 1 168 ? -21.941 -7.546 46.057 1.00 48.09 168 GLN A O 1
ATOM 1385 N N . ALA A 1 169 ? -21.868 -7.954 48.269 1.00 44.88 169 ALA A N 1
ATOM 1386 C CA . ALA A 1 169 ? -22.324 -9.330 48.190 1.00 44.88 169 ALA A CA 1
ATOM 1387 C C . ALA A 1 169 ? -23.842 -9.307 47.947 1.00 44.88 169 ALA A C 1
ATOM 1389 O O . ALA A 1 169 ? -24.625 -9.097 48.873 1.00 44.88 169 ALA A O 1
ATOM 1390 N N . PHE A 1 170 ? -24.255 -9.487 46.695 1.00 42.88 170 PHE A N 1
ATOM 1391 C CA . PHE A 1 170 ? -25.604 -9.951 46.394 1.00 42.88 170 PHE A CA 1
ATOM 1392 C C . PHE A 1 170 ? -25.573 -11.480 46.400 1.00 42.88 170 PHE A C 1
ATOM 1394 O O . PHE A 1 170 ? -24.848 -12.091 45.613 1.00 42.88 170 PHE A O 1
ATOM 1401 N N . PHE A 1 171 ? -26.301 -12.055 47.360 1.00 42.94 171 PHE A N 1
ATOM 1402 C CA . PHE A 1 171 ? -26.704 -13.459 47.367 1.00 42.94 171 PHE A CA 1
ATOM 1403 C C . PHE A 1 171 ? -27.595 -13.772 46.163 1.00 42.94 171 PHE A C 1
ATOM 1405 O O . PHE A 1 171 ? -28.389 -12.880 45.781 1.00 42.94 171 PHE A O 1
#

Nearest PDB structures (foldseek):
  8pr0-assembly1_A  TM=1.825E-01  e=5.800E+00  Homo sapiens

Foldseek 3Di:
DDDDDDPVCVPDDDDDDLVVVDDCPDPLNVLCVLDDLPVLCVLQVVLDDPPDDDDAPDRSLLVVQVVQCVVVVPPALQVSQVCCLPDSSSCVSSVHDNPRHGDDSCSSVVCCVPRPVPHCSVVVSVVNRVVSCVVVVVDDPPDDDDDDDDDDPPDDPPDDDDDPDDDPPDD

Solvent-accessible surface area (backbone atoms only — not comparable to full-atom values): 11380 Å² total; per-residue (Å²): 134,92,78,83,84,74,72,73,65,80,74,65,84,83,93,75,58,73,71,78,68,36,65,84,86,36,67,63,50,56,48,60,71,60,43,83,60,69,66,50,55,72,76,48,43,92,81,56,67,97,86,64,80,79,86,72,80,56,67,55,42,58,56,49,51,59,46,56,24,59,80,70,68,44,93,38,58,61,55,41,42,58,47,42,76,76,32,62,56,54,23,54,70,54,72,44,56,96,84,53,80,76,69,61,54,62,54,55,61,50,47,41,64,73,76,43,64,97,55,63,61,68,59,53,53,50,52,52,53,48,48,40,34,44,74,72,61,74,54,71,83,89,66,86,86,86,83,83,81,86,73,80,75,90,68,54,90,88,70,78,84,89,73,87,76,77,85,77,82,78,129

Radius of gyration: 23.15 Å; Cα contacts (8 Å, |Δi|>4): 89; chains: 1; bounding box: 56×50×73 Å

Secondary structure (DSSP, 8-state):
--PPPPGGGGG------GGGGS-TT-HHHHHHHH---THHHHHHGGG--SSSSSPPPPHHHHHHHHHHHHHTT-S-HHHHHHHHHH-HHHHHHTT--SSSPPPPTHHHHHHIIIIITTSSHHHHHHHHHHHHHHHTT-S--SS-------PPP---TT-------------

Organism: Enterococcus mundtii (NCBI:txid53346)

pLDDT: mean 87.21, std 12.54, range [42.88, 98.06]